Protein AF-A0A1N6ANZ1-F1 (afdb_monomer)

Sequence (105 aa):
MSALEDAERALSEEPVVASKRLSPFDGTSFAIEAARCFLSIGNLTEAHRRLENALTRHSAERVRSGLLAQLMLVTALLGRGLLDEACVVTHQVSERAAGLPQPRS

pLDDT: mean 83.43, std 15.67, range [45.22, 98.38]

Secondary structure (DSSP, 8-state):
--HHHHHHHHHHS----------SS-HHHHHHHHHHHHHHTT-HHHHHHHHHHHHHS--TT-HHHHHHHHHHHHHHHHHTT-HHHHHHHHHHHHHHHHTSPPPP-

Mean predicted aligned error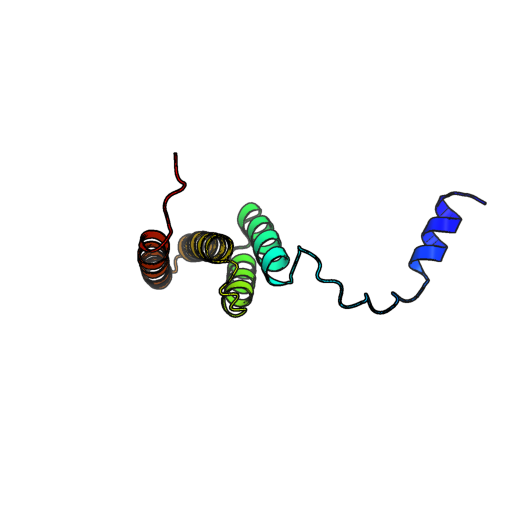: 11.21 Å

Organism: NCBI:txid709881

Nearest PDB structures (foldseek):
  1hz4-assembly1_A  TM=8.442E-01  e=2.023E-01  Escherichia coli
  7x9r-assembly1_A  TM=8.705E-01  e=3.790E-01  Listeria monocytogenes
  7dhg-assembly1_C  TM=9.043E-01  e=6.708E-01  Homo sapiens
  4gpk-assembly1_D  TM=9.085E-01  e=1.985E+00  Bacillus thuringiensis serovar thuringiensis
  6x9o-assembly1_B  TM=8.060E-01  e=1.770E+00  Homo sapiens

Radius of gyration: 18.79 Å; Cα contacts (8 Å, |Δi|>4): 77; chains: 1; bounding box: 33×52×46 Å

Foldseek 3Di:
DDPVVVVVVVVPDDPPPPPPPPDVDDLLNVLQVVLVVCVVVVVLVSSLVSLVVSLVPDDPVPLVSNLSSLVSNLSSCVSVVVVVVSVVSVVVSVVSVVPDDDPDD

Solvent-accessible surface area (backbone atoms only — not comparable to full-atom values): 6103 Å² total; per-residue (Å²): 138,54,78,63,66,54,51,57,52,63,67,70,50,77,78,69,74,73,68,93,65,85,50,95,69,41,74,45,56,49,24,46,54,54,20,51,58,25,50,76,72,64,40,33,68,62,17,35,58,29,30,55,56,27,65,70,58,78,54,89,88,41,57,67,61,50,48,52,39,48,54,52,35,30,53,27,26,50,77,69,69,39,52,70,61,21,52,54,49,49,51,55,45,52,60,55,56,72,70,51,82,74,82,85,128

Structure (mmCIF, N/CA/C/O backbone):
data_AF-A0A1N6ANZ1-F1
#
_entry.id   AF-A0A1N6ANZ1-F1
#
loop_
_atom_site.group_PDB
_atom_site.id
_atom_site.type_symbol
_atom_site.label_atom_id
_atom_site.label_alt_id
_atom_site.label_comp_id
_atom_site.label_asym_id
_atom_site.label_entity_id
_atom_site.label_seq_id
_atom_site.pdbx_PDB_ins_code
_atom_site.Cartn_x
_atom_site.Cartn_y
_atom_site.Cartn_z
_atom_site.occupancy
_atom_site.B_iso_or_equiv
_atom_site.auth_seq_id
_atom_site.auth_comp_id
_atom_site.auth_asym_id
_atom_site.auth_atom_id
_atom_site.pdbx_PDB_model_num
ATOM 1 N N . MET A 1 1 ? 11.922 -34.350 -35.303 1.00 53.66 1 MET A N 1
ATOM 2 C CA . MET A 1 1 ? 12.130 -33.418 -34.184 1.00 53.66 1 MET A CA 1
ATOM 3 C C . MET A 1 1 ? 10.802 -32.775 -33.880 1.00 53.66 1 MET A C 1
ATOM 5 O O . MET A 1 1 ? 10.200 -32.190 -34.774 1.00 53.66 1 MET A O 1
ATOM 9 N N . SER A 1 2 ? 10.297 -33.049 -32.684 1.00 74.75 2 SER A N 1
ATOM 10 C CA . SER A 1 2 ? 9.013 -32.563 -32.181 1.00 74.75 2 SER A CA 1
ATOM 11 C C . SER A 1 2 ? 9.183 -31.166 -31.586 1.00 74.75 2 SER A C 1
ATOM 13 O O . SER A 1 2 ? 10.205 -30.888 -30.967 1.00 74.75 2 SER A O 1
ATOM 15 N N . ALA A 1 3 ? 8.152 -30.323 -31.685 1.00 76.00 3 ALA A N 1
ATOM 16 C CA . ALA A 1 3 ? 8.130 -28.998 -31.057 1.00 76.00 3 ALA A CA 1
ATOM 17 C C . ALA A 1 3 ? 8.429 -29.037 -29.541 1.00 76.00 3 ALA A C 1
ATOM 19 O O . ALA A 1 3 ? 8.888 -28.048 -28.976 1.00 76.00 3 ALA A O 1
ATOM 20 N N . LEU A 1 4 ? 8.202 -30.185 -28.890 1.00 69.94 4 LEU A N 1
ATOM 21 C CA . LEU A 1 4 ? 8.532 -30.407 -27.482 1.00 69.94 4 LEU A CA 1
ATOM 22 C C . LEU A 1 4 ? 10.047 -30.542 -27.240 1.00 69.94 4 LEU A C 1
ATOM 24 O O . LEU A 1 4 ? 10.574 -29.931 -26.317 1.00 69.94 4 LEU A O 1
ATOM 28 N N . GLU A 1 5 ? 10.756 -31.269 -28.105 1.00 83.81 5 GLU A N 1
ATOM 29 C CA . GLU A 1 5 ? 12.214 -31.472 -28.010 1.00 83.81 5 GLU A CA 1
ATOM 30 C C . GLU A 1 5 ? 12.993 -30.180 -28.308 1.00 83.81 5 GLU A C 1
ATOM 32 O O . GLU A 1 5 ? 14.136 -30.001 -27.878 1.00 83.81 5 GLU A O 1
ATOM 37 N N . ASP A 1 6 ? 12.392 -29.271 -29.076 1.00 78.31 6 ASP A N 1
ATOM 38 C CA . ASP A 1 6 ? 12.940 -27.9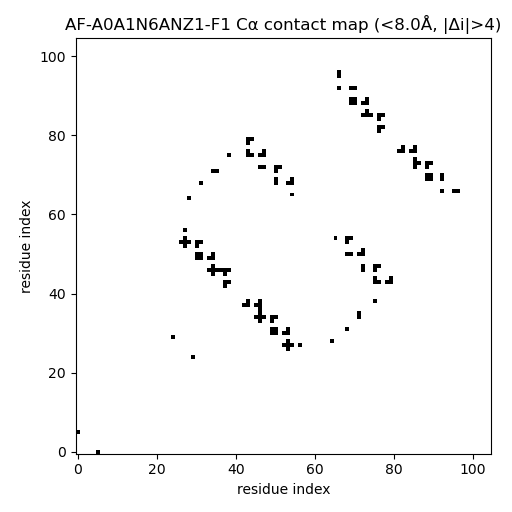39 -29.327 1.00 78.31 6 ASP A CA 1
ATOM 39 C C . ASP A 1 6 ? 12.702 -27.005 -28.126 1.00 78.31 6 ASP A C 1
ATOM 41 O O . ASP A 1 6 ? 13.594 -26.242 -27.751 1.00 78.31 6 ASP A O 1
ATOM 45 N N . ALA A 1 7 ? 11.542 -27.111 -27.466 1.00 73.00 7 ALA A N 1
ATOM 46 C CA . ALA A 1 7 ? 11.213 -26.321 -26.280 1.00 73.00 7 ALA A CA 1
ATOM 47 C C . ALA A 1 7 ? 12.069 -26.694 -25.054 1.00 73.00 7 ALA A C 1
ATOM 49 O O . ALA A 1 7 ? 12.549 -25.806 -24.350 1.00 73.00 7 ALA A O 1
ATOM 50 N N . GLU A 1 8 ? 12.309 -27.985 -24.810 1.00 81.94 8 GLU A N 1
ATOM 51 C CA . GLU A 1 8 ? 13.146 -28.460 -23.692 1.00 81.94 8 GLU A CA 1
ATOM 52 C C . GLU A 1 8 ? 14.615 -28.043 -23.846 1.00 81.94 8 GLU A C 1
ATOM 54 O O . GLU A 1 8 ? 15.290 -27.693 -22.872 1.00 81.94 8 GLU A O 1
ATOM 59 N N . ARG A 1 9 ? 15.099 -28.014 -25.090 1.00 79.50 9 ARG A N 1
ATOM 60 C CA . ARG A 1 9 ? 16.453 -27.564 -25.419 1.00 79.50 9 ARG A CA 1
ATOM 61 C C . ARG A 1 9 ? 16.618 -26.067 -25.197 1.00 79.50 9 ARG A C 1
ATOM 63 O O . ARG A 1 9 ? 17.588 -25.669 -24.565 1.00 79.50 9 ARG A O 1
ATOM 70 N N . ALA A 1 10 ? 15.640 -25.264 -25.618 1.00 76.12 10 ALA A N 1
ATOM 71 C CA . ALA A 1 10 ? 15.636 -23.821 -25.380 1.00 76.12 10 ALA A CA 1
ATOM 72 C C . ALA A 1 10 ? 15.577 -23.460 -23.883 1.00 76.12 10 ALA A C 1
ATOM 74 O O . ALA A 1 10 ? 16.073 -22.411 -23.485 1.00 76.12 10 ALA A O 1
ATOM 75 N N . LEU A 1 11 ? 14.991 -24.323 -23.045 1.00 72.06 11 LEU A N 1
ATOM 76 C CA . LEU A 1 11 ? 14.938 -24.130 -21.591 1.00 72.06 11 LEU A CA 1
ATOM 77 C C . LEU A 1 11 ? 16.249 -24.505 -20.879 1.00 72.06 11 LEU A C 1
ATOM 79 O O . LEU A 1 11 ? 16.505 -24.034 -19.773 1.00 72.06 11 LEU A O 1
ATOM 83 N N . SER A 1 12 ? 17.042 -25.385 -21.495 1.00 75.81 12 SER A N 1
ATOM 84 C CA . SER A 1 12 ? 18.313 -25.887 -20.956 1.00 75.81 12 SER A CA 1
ATOM 85 C C . SER A 1 12 ? 19.492 -24.949 -21.236 1.00 75.81 12 SER A C 1
ATOM 87 O O . SER A 1 12 ? 20.577 -25.141 -20.690 1.00 75.81 12 SER A O 1
ATOM 89 N N . GLU A 1 13 ? 19.295 -23.937 -22.082 1.00 69.94 13 GLU A N 1
ATOM 90 C CA . GLU A 1 13 ? 20.271 -22.878 -22.314 1.00 69.94 13 GLU A CA 1
ATOM 91 C C . GLU A 1 13 ? 20.257 -21.897 -21.130 1.00 69.94 13 GLU A C 1
ATOM 93 O O . GLU A 1 13 ? 19.211 -21.367 -20.749 1.00 69.94 13 GLU A O 1
ATOM 98 N N . GLU A 1 14 ? 21.427 -21.660 -20.521 1.00 56.25 14 GLU A N 1
ATOM 99 C CA . GLU A 1 14 ? 21.587 -20.637 -19.483 1.00 56.25 14 GLU A CA 1
ATOM 100 C C . GLU A 1 14 ? 21.057 -19.298 -20.011 1.00 56.25 14 GLU A C 1
ATOM 102 O O . GLU A 1 14 ? 21.421 -18.898 -21.123 1.00 56.25 14 GLU A O 1
ATOM 107 N N . PRO A 1 15 ? 20.209 -18.582 -19.247 1.00 57.84 15 PRO A N 1
ATOM 108 C CA . PRO A 1 15 ? 19.645 -17.338 -19.723 1.00 57.84 15 PRO A CA 1
ATOM 109 C C . PRO A 1 15 ? 20.799 -16.376 -19.980 1.00 57.84 15 PRO A C 1
ATOM 111 O O . PRO A 1 15 ? 21.445 -15.899 -19.044 1.00 57.84 15 PRO A O 1
ATOM 114 N N . VAL A 1 16 ? 21.046 -16.089 -21.262 1.00 58.22 16 VAL A N 1
ATOM 115 C CA . VAL A 1 16 ? 21.904 -14.990 -21.700 1.00 58.22 16 VAL A CA 1
ATOM 116 C C . VAL A 1 16 ? 21.475 -13.796 -20.873 1.00 58.22 16 VAL A C 1
ATOM 118 O O . VAL A 1 16 ? 20.320 -13.382 -20.993 1.00 58.22 16 VAL A O 1
ATOM 121 N N . VAL A 1 17 ? 22.373 -13.321 -19.996 1.00 55.91 17 VAL A N 1
ATOM 122 C CA . VAL A 1 17 ? 22.146 -12.192 -19.087 1.00 55.91 17 VAL A CA 1
ATOM 123 C C . VAL A 1 17 ? 21.350 -11.171 -19.862 1.00 55.91 17 VAL A C 1
ATOM 125 O O . VAL A 1 17 ? 21.874 -10.585 -20.816 1.00 55.91 17 VAL A O 1
ATOM 128 N N . ALA A 1 18 ? 20.060 -11.070 -19.517 1.00 54.34 18 ALA A N 1
ATOM 129 C CA . ALA A 1 18 ? 19.119 -10.284 -20.279 1.00 54.34 18 ALA A CA 1
ATOM 130 C C . ALA A 1 18 ? 19.760 -8.915 -20.398 1.00 54.34 18 ALA A C 1
ATOM 132 O O . ALA A 1 18 ? 20.035 -8.255 -19.389 1.00 54.34 18 ALA A O 1
ATOM 133 N N . SER A 1 19 ? 20.109 -8.551 -21.63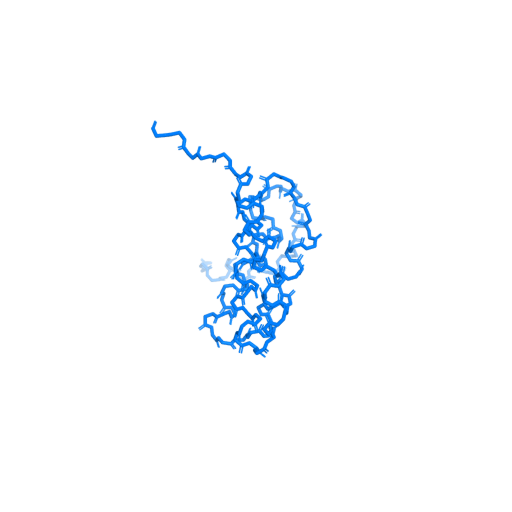4 1.00 50.44 19 SER A N 1
ATOM 134 C CA . SER A 1 19 ? 20.684 -7.253 -21.928 1.00 50.44 19 SER A CA 1
ATOM 135 C C . SER A 1 19 ? 19.823 -6.245 -21.185 1.00 50.44 19 SER A C 1
ATOM 137 O O . SER A 1 19 ? 18.605 -6.431 -21.154 1.00 50.44 19 SER A O 1
ATOM 139 N N . LYS A 1 20 ? 20.444 -5.233 -20.569 1.00 46.53 20 LYS A N 1
ATOM 140 C CA . LYS A 1 20 ? 19.834 -4.087 -19.871 1.00 46.53 20 LYS A CA 1
ATOM 141 C C . LYS A 1 20 ? 18.924 -3.287 -20.823 1.00 46.53 20 LYS A C 1
ATOM 143 O O . LYS A 1 20 ? 19.088 -2.093 -21.036 1.00 46.53 20 LYS A O 1
ATOM 148 N N . ARG A 1 21 ? 17.992 -3.967 -21.478 1.00 45.22 21 ARG A N 1
ATOM 149 C CA . ARG A 1 21 ? 16.878 -3.429 -22.208 1.00 45.22 21 ARG A CA 1
ATOM 150 C C . ARG A 1 21 ? 15.971 -2.933 -21.113 1.00 45.22 21 ARG A C 1
ATOM 152 O O . ARG A 1 21 ? 15.462 -3.700 -20.302 1.00 45.22 21 ARG A O 1
ATOM 159 N N . LEU A 1 22 ? 15.870 -1.618 -21.091 1.00 49.66 22 LEU A N 1
ATOM 160 C CA . LEU A 1 22 ? 14.682 -0.850 -20.776 1.00 49.66 22 LEU A CA 1
ATOM 161 C C . LEU A 1 22 ? 13.418 -1.622 -21.197 1.00 49.66 22 LEU A C 1
ATOM 163 O O . LEU A 1 22 ? 12.834 -1.372 -22.246 1.00 49.66 22 LEU A O 1
ATOM 167 N N . SER A 1 23 ? 13.022 -2.617 -20.412 1.00 51.69 23 SER A N 1
ATOM 168 C CA . SER A 1 23 ? 11.677 -3.150 -20.475 1.00 51.69 23 SER A CA 1
ATOM 169 C C . SER A 1 23 ? 10.771 -2.025 -19.975 1.00 51.69 23 SER A C 1
ATOM 171 O O . SER A 1 23 ? 11.081 -1.432 -18.936 1.00 51.69 23 SER A O 1
ATOM 173 N N . PRO A 1 24 ? 9.658 -1.701 -20.657 1.00 55.28 24 PRO A N 1
ATOM 174 C CA . PRO A 1 24 ? 8.671 -0.779 -20.095 1.00 55.28 24 PRO A CA 1
ATOM 175 C C . PRO A 1 24 ? 8.134 -1.296 -18.746 1.00 55.28 24 PRO A C 1
ATOM 177 O O . PRO A 1 24 ? 7.673 -0.500 -17.926 1.00 55.28 24 PRO A O 1
ATOM 180 N N . PHE A 1 25 ? 8.261 -2.611 -18.517 1.00 58.75 25 PHE A N 1
ATOM 181 C CA . PHE A 1 25 ? 8.135 -3.297 -17.238 1.00 58.75 25 PHE A CA 1
ATOM 182 C C . PHE A 1 25 ? 9.436 -3.178 -16.435 1.00 58.75 25 PHE A C 1
ATOM 184 O O . PHE A 1 25 ? 10.316 -4.039 -16.492 1.00 58.75 25 PHE A O 1
ATOM 191 N N . ASP A 1 26 ? 9.557 -2.098 -15.671 1.00 72.56 26 ASP A N 1
ATOM 192 C CA . ASP A 1 26 ? 10.553 -2.027 -14.607 1.00 72.56 26 ASP A CA 1
ATOM 193 C C . ASP A 1 26 ? 10.114 -2.854 -13.383 1.00 72.56 26 ASP A C 1
ATOM 195 O O . ASP A 1 26 ? 8.963 -3.285 -13.252 1.00 72.56 26 ASP A O 1
ATOM 199 N N . GLY A 1 27 ? 11.051 -3.086 -12.459 1.00 75.75 27 GLY A N 1
ATOM 200 C CA . GLY A 1 27 ? 10.779 -3.836 -11.230 1.00 75.75 27 GLY A CA 1
ATOM 201 C C . GLY A 1 27 ? 9.665 -3.224 -10.368 1.00 75.75 27 GLY A C 1
ATOM 202 O O . GLY A 1 27 ? 9.011 -3.951 -9.625 1.00 75.75 27 GLY A O 1
ATOM 203 N N . THR A 1 28 ? 9.409 -1.918 -10.497 1.00 82.19 28 THR A N 1
ATOM 204 C CA . THR A 1 28 ? 8.302 -1.226 -9.822 1.00 82.19 28 THR A CA 1
ATOM 205 C C . THR A 1 28 ? 6.957 -1.645 -10.412 1.00 82.19 28 THR A C 1
ATOM 207 O O . THR A 1 28 ? 6.056 -2.023 -9.668 1.00 82.19 28 THR A O 1
ATOM 210 N N . SER A 1 29 ? 6.835 -1.657 -11.739 1.00 83.12 29 SER A N 1
ATOM 211 C CA . SER A 1 29 ? 5.623 -2.095 -12.443 1.00 83.12 29 SER A CA 1
ATOM 212 C C . SER A 1 29 ? 5.290 -3.555 -12.125 1.00 83.12 29 SER A C 1
ATOM 214 O O . SER A 1 29 ? 4.142 -3.882 -11.827 1.00 83.12 29 SER A O 1
ATOM 216 N N . PHE A 1 30 ? 6.309 -4.421 -12.085 1.00 86.88 30 PHE A N 1
ATOM 217 C CA . PHE A 1 30 ? 6.146 -5.809 -11.652 1.00 86.88 30 PHE A CA 1
ATOM 218 C C . PHE A 1 30 ? 5.691 -5.924 -10.189 1.00 86.88 30 PHE A C 1
ATOM 220 O O . PHE A 1 30 ? 4.790 -6.701 -9.883 1.00 86.88 30 PHE A O 1
ATOM 227 N N . ALA A 1 31 ? 6.286 -5.151 -9.275 1.00 89.25 31 ALA A N 1
ATOM 228 C CA . ALA A 1 31 ? 5.920 -5.189 -7.861 1.00 89.25 31 ALA A CA 1
ATOM 229 C C . ALA A 1 31 ? 4.469 -4.744 -7.616 1.00 89.25 31 ALA A C 1
ATOM 231 O O . ALA A 1 31 ? 3.781 -5.358 -6.801 1.00 89.25 31 ALA A O 1
ATOM 232 N N . ILE A 1 32 ? 3.994 -3.729 -8.345 1.00 91.44 32 ILE A N 1
ATOM 233 C CA . ILE A 1 32 ? 2.601 -3.262 -8.286 1.00 91.44 32 ILE A CA 1
ATOM 234 C C . ILE A 1 32 ? 1.648 -4.350 -8.791 1.00 91.44 32 ILE A C 1
ATOM 236 O O . ILE A 1 32 ? 0.663 -4.658 -8.125 1.00 91.44 32 ILE A O 1
ATOM 240 N N . GLU A 1 33 ? 1.950 -4.976 -9.929 1.00 93.81 33 GLU A N 1
ATOM 241 C CA . GLU A 1 33 ? 1.113 -6.050 -10.474 1.00 93.81 33 GLU A CA 1
ATOM 242 C C . GLU A 1 33 ? 1.054 -7.259 -9.528 1.00 93.81 33 GLU A C 1
ATOM 244 O O . GLU A 1 33 ? -0.027 -7.742 -9.194 1.00 93.81 33 GLU A O 1
ATOM 249 N N . ALA A 1 34 ? 2.205 -7.690 -9.007 1.00 94.69 34 ALA A N 1
ATOM 250 C CA . ALA A 1 34 ? 2.272 -8.765 -8.023 1.00 94.69 34 ALA A CA 1
ATOM 251 C C . ALA A 1 34 ? 1.450 -8.435 -6.766 1.00 94.69 34 ALA A C 1
ATOM 253 O O . ALA A 1 34 ? 0.699 -9.280 -6.279 1.00 94.69 34 ALA A O 1
ATOM 254 N N . ALA A 1 35 ? 1.542 -7.201 -6.259 1.00 96.56 35 ALA A N 1
ATOM 255 C CA . ALA A 1 35 ? 0.739 -6.761 -5.124 1.00 96.56 35 ALA A CA 1
ATOM 256 C C . ALA A 1 35 ? -0.766 -6.823 -5.412 1.00 96.56 35 ALA A C 1
ATOM 258 O O . ALA A 1 35 ? -1.531 -7.203 -4.528 1.00 96.56 35 ALA A O 1
ATOM 259 N N . ARG A 1 36 ? -1.199 -6.509 -6.641 1.00 95.94 36 ARG A N 1
ATOM 260 C CA . ARG A 1 36 ? -2.609 -6.614 -7.042 1.00 95.94 36 ARG A CA 1
ATOM 261 C C . ARG A 1 36 ? -3.107 -8.053 -6.959 1.00 95.94 36 ARG A C 1
ATOM 263 O O . ARG A 1 36 ? -4.184 -8.283 -6.415 1.00 95.94 36 ARG A O 1
ATOM 270 N N . CYS A 1 37 ? -2.310 -9.008 -7.435 1.00 97.62 37 CYS A N 1
ATOM 271 C CA . CYS A 1 37 ? -2.619 -10.432 -7.310 1.00 97.62 37 CYS A CA 1
ATOM 272 C C . CYS A 1 37 ? -2.692 -10.877 -5.843 1.00 97.62 37 CYS A C 1
ATOM 274 O O . CYS A 1 37 ? -3.571 -11.647 -5.476 1.00 97.62 37 CYS A O 1
ATOM 276 N N . PHE A 1 38 ? -1.806 -10.380 -4.976 1.00 98.19 38 PHE A N 1
ATOM 277 C CA . PHE A 1 38 ? -1.865 -10.721 -3.553 1.00 98.19 38 PHE A CA 1
ATOM 278 C C . PHE A 1 38 ? -3.071 -10.106 -2.838 1.00 98.19 38 PHE A C 1
ATOM 280 O O . PHE A 1 38 ? -3.673 -10.773 -1.999 1.00 98.19 38 PHE A O 1
ATOM 287 N N . LEU A 1 39 ? -3.471 -8.883 -3.201 1.00 97.81 39 LEU A N 1
ATOM 288 C CA . LEU A 1 39 ? -4.713 -8.280 -2.715 1.00 97.81 39 LEU A CA 1
ATOM 289 C C 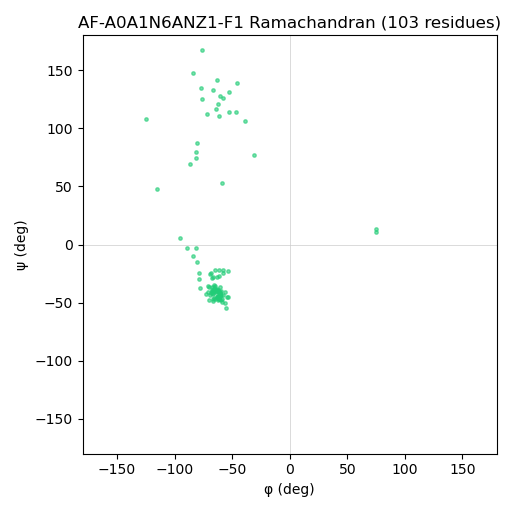. LEU A 1 39 ? -5.936 -9.107 -3.122 1.00 97.81 39 LEU A C 1
ATOM 291 O O . LEU A 1 39 ? -6.798 -9.350 -2.281 1.00 97.81 39 LEU A O 1
ATOM 295 N N . SER A 1 40 ? -6.008 -9.573 -4.375 1.00 97.06 40 SER A N 1
ATOM 296 C CA . SER A 1 40 ? -7.179 -10.314 -4.864 1.00 97.06 40 SER A CA 1
ATOM 297 C C . SER A 1 40 ? -7.370 -11.671 -4.186 1.00 97.06 40 SER A C 1
ATOM 299 O O . SER A 1 40 ? -8.505 -12.120 -4.048 1.00 97.06 40 SER A O 1
ATOM 301 N N . ILE A 1 41 ? -6.288 -12.302 -3.719 1.00 97.81 41 ILE A N 1
ATOM 302 C CA . ILE A 1 41 ? -6.343 -13.560 -2.955 1.00 97.81 41 ILE A CA 1
ATOM 303 C C . ILE A 1 41 ? -6.327 -13.348 -1.432 1.00 97.81 41 ILE A C 1
ATOM 305 O O . ILE A 1 41 ? -6.220 -14.314 -0.680 1.00 97.81 41 ILE A O 1
ATOM 309 N N . GLY A 1 42 ? -6.391 -12.099 -0.960 1.00 97.31 42 GLY A N 1
ATOM 310 C CA . GLY A 1 42 ? -6.423 -11.769 0.468 1.00 97.31 42 GLY A CA 1
ATOM 311 C C . GLY A 1 42 ? -5.086 -11.918 1.207 1.00 97.31 42 GLY A C 1
ATOM 312 O O . GLY A 1 42 ? -5.054 -11.823 2.433 1.00 97.31 42 GLY A O 1
ATOM 313 N N . ASN A 1 43 ? -3.963 -12.107 0.508 1.00 98.12 43 ASN A N 1
ATOM 314 C CA . ASN A 1 43 ? -2.638 -12.120 1.133 1.00 98.12 43 ASN A CA 1
ATOM 315 C C . ASN A 1 43 ? -2.126 -10.686 1.347 1.00 98.12 43 ASN A C 1
ATOM 317 O O . ASN A 1 43 ? -1.246 -10.180 0.646 1.00 98.12 43 ASN A O 1
ATOM 321 N N . LEU A 1 44 ? -2.702 -10.018 2.344 1.00 97.94 44 LEU A N 1
ATOM 322 C CA . LEU A 1 44 ? -2.462 -8.600 2.607 1.00 97.94 44 LEU A CA 1
ATOM 323 C C . LEU A 1 44 ? -1.035 -8.301 3.084 1.00 97.94 44 LEU A C 1
ATOM 325 O O . LEU A 1 44 ? -0.513 -7.214 2.838 1.00 97.94 44 LEU A O 1
ATOM 329 N N . THR A 1 45 ? -0.384 -9.253 3.753 1.00 97.38 45 THR A N 1
ATOM 330 C CA . THR A 1 45 ? 0.998 -9.095 4.230 1.00 97.38 45 THR A CA 1
ATOM 331 C C . THR A 1 45 ? 1.976 -9.005 3.065 1.00 97.38 45 THR A C 1
ATOM 333 O O . THR A 1 45 ? 2.794 -8.086 3.020 1.00 97.38 45 THR A O 1
ATOM 336 N N . GLU A 1 46 ? 1.873 -9.917 2.096 1.00 97.25 46 GLU A N 1
ATOM 337 C CA . GLU A 1 46 ? 2.752 -9.898 0.927 1.00 97.25 46 GLU A CA 1
ATOM 338 C C . GLU A 1 46 ? 2.416 -8.728 -0.008 1.00 97.25 46 GLU A C 1
ATOM 340 O O . GLU A 1 46 ? 3.330 -8.092 -0.536 1.00 97.25 46 GLU A O 1
ATOM 345 N N . ALA A 1 47 ? 1.130 -8.377 -0.148 1.00 97.75 47 ALA A N 1
ATOM 346 C 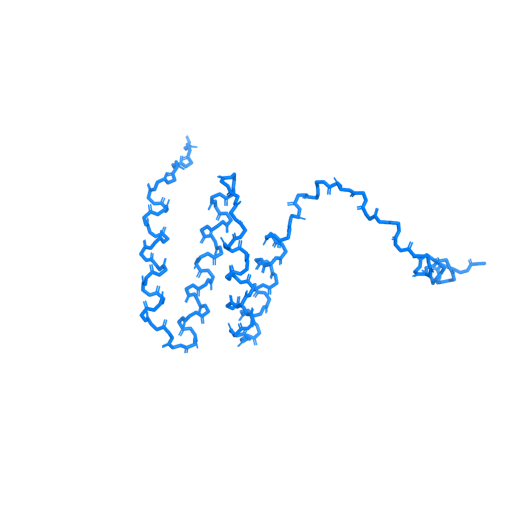CA . ALA A 1 47 ? 0.720 -7.168 -0.859 1.00 97.75 47 ALA A CA 1
ATOM 347 C C . ALA A 1 47 ? 1.378 -5.911 -0.266 1.00 97.75 47 ALA A C 1
ATOM 349 O O . ALA A 1 47 ? 2.012 -5.153 -1.001 1.00 97.75 47 ALA A O 1
ATOM 350 N N . HIS A 1 48 ? 1.302 -5.728 1.059 1.00 97.56 48 HIS A N 1
ATOM 351 C CA . HIS A 1 48 ? 1.950 -4.617 1.760 1.00 97.56 48 HIS A CA 1
ATOM 352 C C . HIS A 1 48 ? 3.460 -4.591 1.460 1.00 97.56 48 HIS A C 1
ATOM 354 O O . HIS A 1 48 ? 3.966 -3.606 0.919 1.00 97.56 48 HIS A O 1
ATOM 360 N N . ARG A 1 49 ? 4.174 -5.698 1.700 1.00 96.12 49 ARG A N 1
ATOM 361 C CA . ARG A 1 49 ? 5.632 -5.780 1.498 1.00 96.12 49 ARG A CA 1
ATOM 362 C C . ARG A 1 49 ? 6.060 -5.413 0.071 1.00 96.12 49 ARG A C 1
ATOM 364 O O . ARG A 1 49 ? 7.082 -4.755 -0.138 1.00 96.12 49 ARG A O 1
ATOM 371 N N . ARG A 1 50 ? 5.300 -5.856 -0.936 1.00 94.50 50 ARG A N 1
ATOM 372 C CA . ARG A 1 50 ? 5.567 -5.555 -2.353 1.00 94.50 50 ARG A CA 1
ATOM 373 C C . ARG A 1 50 ? 5.367 -4.073 -2.663 1.00 94.50 50 ARG A C 1
ATOM 375 O O . ARG A 1 50 ? 6.179 -3.505 -3.391 1.00 94.50 50 ARG A O 1
ATOM 382 N N . LEU A 1 51 ? 4.330 -3.457 -2.099 1.00 95.38 51 LEU A N 1
ATOM 383 C CA . LEU A 1 51 ? 4.001 -2.048 -2.319 1.00 95.38 51 LEU A CA 1
ATOM 384 C C . LEU A 1 51 ? 5.008 -1.109 -1.653 1.00 95.38 51 LEU A C 1
ATOM 386 O O . LEU A 1 51 ? 5.444 -0.158 -2.295 1.00 95.38 51 LEU A O 1
ATOM 390 N N . GLU A 1 52 ? 5.473 -1.403 -0.438 1.00 93.88 52 GLU A N 1
ATOM 391 C CA . GLU A 1 52 ? 6.575 -0.645 0.179 1.00 93.88 52 GLU A CA 1
ATOM 392 C C . GLU A 1 52 ? 7.854 -0.708 -0.672 1.00 93.88 52 GLU A C 1
ATOM 394 O O . GLU A 1 52 ? 8.493 0.313 -0.941 1.00 93.88 52 GLU A O 1
ATOM 399 N N . ASN A 1 53 ? 8.207 -1.891 -1.187 1.00 90.38 53 ASN A N 1
ATOM 400 C CA . ASN A 1 53 ? 9.364 -2.034 -2.076 1.00 90.38 53 ASN A CA 1
ATOM 401 C C . ASN A 1 53 ? 9.179 -1.253 -3.390 1.00 90.38 53 ASN A C 1
ATOM 403 O O . ASN A 1 53 ? 10.113 -0.628 -3.886 1.00 90.38 53 ASN A O 1
ATOM 407 N N . ALA A 1 54 ? 7.967 -1.246 -3.948 1.00 89.62 54 ALA A N 1
ATOM 408 C CA . ALA A 1 54 ? 7.656 -0.464 -5.140 1.00 89.62 54 ALA A CA 1
ATOM 409 C C . ALA A 1 54 ? 7.793 1.049 -4.887 1.00 89.62 54 ALA A C 1
ATOM 411 O O . ALA A 1 54 ? 8.319 1.766 -5.735 1.00 89.62 54 ALA A O 1
ATOM 412 N N . LEU A 1 55 ? 7.358 1.529 -3.718 1.00 89.62 55 LEU A N 1
ATOM 413 C CA . LEU A 1 55 ? 7.341 2.953 -3.365 1.00 89.62 55 LEU A CA 1
ATOM 414 C C . LEU A 1 55 ? 8.711 3.503 -2.945 1.00 89.62 55 LEU A C 1
ATOM 416 O O . LEU A 1 55 ? 8.997 4.677 -3.189 1.00 89.62 55 LEU A O 1
ATOM 420 N N . THR A 1 56 ? 9.576 2.663 -2.372 1.00 87.31 56 THR A N 1
ATOM 421 C CA . THR A 1 56 ? 10.978 3.018 -2.069 1.00 87.31 56 THR A CA 1
ATOM 422 C C . THR A 1 56 ? 11.821 3.207 -3.334 1.00 87.31 56 THR A C 1
ATOM 424 O O . THR A 1 56 ? 12.792 3.963 -3.330 1.00 87.31 56 THR A O 1
ATOM 427 N N . ARG A 1 57 ? 11.429 2.590 -4.454 1.00 75.75 57 ARG A N 1
ATOM 428 C CA . ARG A 1 57 ? 12.036 2.800 -5.776 1.00 75.75 57 ARG A CA 1
ATOM 429 C C . ARG A 1 57 ? 11.463 4.069 -6.411 1.00 75.75 57 ARG A C 1
ATOM 431 O O . ARG A 1 57 ? 10.553 4.017 -7.235 1.00 75.75 57 ARG A O 1
ATOM 438 N N . HIS A 1 58 ? 11.969 5.228 -6.002 1.00 60.00 58 HIS A N 1
ATOM 439 C CA . HIS A 1 58 ? 11.520 6.514 -6.532 1.00 60.00 58 HIS A CA 1
ATOM 440 C C . HIS A 1 58 ? 11.789 6.656 -8.040 1.00 60.00 58 HIS A C 1
ATOM 442 O O . HIS A 1 58 ? 12.931 6.635 -8.490 1.00 60.00 58 HIS A O 1
ATOM 448 N N . SER A 1 59 ? 10.720 6.866 -8.810 1.00 63.03 59 SER A N 1
ATOM 449 C CA . SER A 1 59 ? 10.760 7.332 -10.198 1.00 63.03 59 SER A CA 1
ATOM 450 C C . SER A 1 59 ? 9.888 8.583 -10.299 1.00 63.03 59 SER A C 1
ATOM 452 O O . SE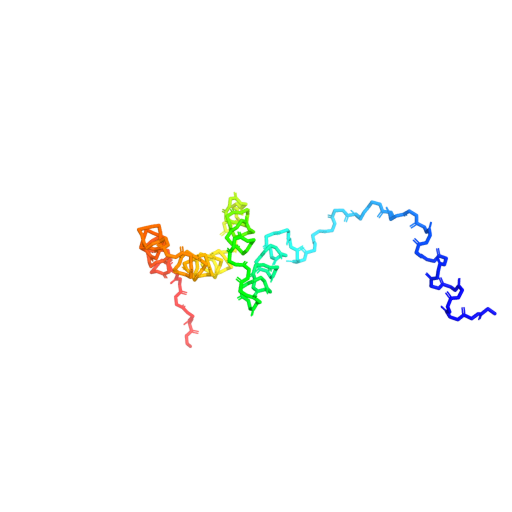R A 1 59 ? 8.661 8.500 -10.229 1.00 63.03 59 SER A O 1
ATOM 454 N N . ALA A 1 60 ? 10.524 9.749 -10.450 1.00 65.50 60 ALA A N 1
ATOM 455 C CA . ALA A 1 60 ? 9.827 11.026 -10.638 1.00 65.50 60 ALA A CA 1
ATOM 456 C C . ALA A 1 60 ? 8.964 11.042 -11.917 1.00 65.50 60 ALA A C 1
ATOM 458 O O . ALA A 1 60 ? 7.999 11.793 -12.013 1.00 65.50 60 ALA A O 1
ATOM 459 N N . GLU A 1 61 ? 9.269 10.169 -12.879 1.00 66.25 61 GLU A N 1
ATOM 460 C CA . GLU A 1 61 ? 8.573 10.063 -14.164 1.00 66.25 61 GLU A CA 1
ATOM 461 C C . GLU A 1 61 ? 7.256 9.271 -14.079 1.00 66.25 61 GLU A C 1
ATOM 463 O O . GLU A 1 61 ? 6.417 9.366 -14.975 1.00 66.25 61 GLU A O 1
ATOM 468 N N . ARG A 1 62 ? 7.020 8.512 -12.997 1.00 76.56 62 ARG A N 1
ATOM 469 C CA . ARG A 1 62 ? 5.847 7.627 -12.855 1.00 76.56 62 ARG A CA 1
ATOM 470 C C . ARG A 1 62 ? 4.899 8.033 -11.725 1.00 76.56 62 ARG A C 1
ATOM 472 O O . ARG A 1 62 ? 4.429 7.189 -10.962 1.00 76.56 62 ARG A O 1
ATOM 479 N N . VAL A 1 63 ? 4.549 9.319 -11.654 1.00 82.12 63 VAL A N 1
ATOM 480 C CA . VAL A 1 63 ? 3.664 9.873 -10.606 1.00 82.12 63 VAL A CA 1
ATOM 481 C C . VAL A 1 63 ? 2.333 9.113 -10.493 1.00 82.12 63 VAL A C 1
ATOM 483 O O . VAL A 1 63 ? 1.921 8.752 -9.393 1.00 82.12 63 VAL A O 1
ATOM 486 N N . ARG A 1 64 ? 1.677 8.795 -11.621 1.00 84.50 64 ARG A N 1
ATOM 487 C CA . ARG A 1 64 ? 0.395 8.059 -11.612 1.00 84.50 64 ARG A CA 1
ATOM 488 C C . ARG A 1 64 ? 0.531 6.622 -11.101 1.00 84.50 64 ARG A C 1
ATOM 490 O O . ARG A 1 64 ? -0.305 6.183 -10.319 1.00 84.50 64 ARG A O 1
ATOM 497 N N . SER A 1 65 ? 1.580 5.900 -11.502 1.00 85.62 65 SER A N 1
ATOM 498 C CA . SER A 1 65 ? 1.837 4.540 -11.002 1.00 85.62 65 SER A CA 1
ATOM 499 C C . SER A 1 65 ? 2.169 4.546 -9.509 1.00 85.62 65 SER A C 1
ATOM 501 O O . SER A 1 65 ? 1.726 3.660 -8.785 1.00 85.62 65 SER A O 1
ATOM 503 N N . GLY A 1 66 ? 2.895 5.566 -9.039 1.00 89.19 66 GLY A N 1
ATOM 504 C CA . GLY A 1 66 ? 3.155 5.778 -7.616 1.00 89.19 66 GLY A CA 1
ATOM 505 C C . GLY A 1 66 ? 1.868 6.001 -6.819 1.00 89.19 66 GLY A C 1
ATOM 506 O O . GLY A 1 66 ? 1.657 5.333 -5.813 1.00 89.19 66 GLY A O 1
ATOM 507 N N . LEU A 1 67 ? 0.970 6.865 -7.302 1.00 91.75 67 LEU A N 1
ATOM 508 C CA . LEU A 1 67 ? -0.337 7.092 -6.672 1.00 91.75 67 LEU A CA 1
ATOM 509 C C . LEU A 1 67 ? -1.192 5.820 -6.625 1.00 91.75 67 LEU A C 1
ATOM 511 O O . LEU A 1 67 ? -1.774 5.517 -5.586 1.00 91.75 67 LEU A O 1
ATOM 515 N N . LEU A 1 68 ? -1.220 5.042 -7.712 1.00 92.06 68 LEU A N 1
ATOM 516 C CA . LEU A 1 68 ? -1.900 3.745 -7.734 1.00 92.06 68 LEU A CA 1
ATOM 517 C C . LEU A 1 68 ? -1.331 2.796 -6.668 1.00 92.06 68 LEU A C 1
ATOM 519 O O . LEU A 1 68 ? -2.091 2.196 -5.911 1.00 92.06 68 LEU A O 1
ATOM 523 N N . ALA A 1 69 ? -0.003 2.691 -6.572 1.00 94.19 69 ALA A N 1
ATOM 524 C CA . ALA A 1 69 ? 0.652 1.857 -5.568 1.00 94.19 69 ALA A CA 1
ATOM 525 C C . ALA A 1 69 ? 0.328 2.310 -4.133 1.00 94.19 69 ALA A C 1
ATOM 527 O O . ALA A 1 69 ? 0.068 1.475 -3.270 1.00 94.19 69 ALA A O 1
ATOM 528 N N . GLN A 1 70 ? 0.281 3.619 -3.871 1.00 95.38 70 GLN A N 1
ATOM 529 C CA . GLN A 1 70 ? -0.103 4.140 -2.557 1.00 95.38 70 GLN A CA 1
ATOM 530 C C . GLN A 1 70 ? -1.577 3.842 -2.219 1.00 95.38 70 GLN A C 1
ATOM 532 O O . GLN A 1 70 ? -1.868 3.445 -1.096 1.00 95.38 70 GLN A O 1
ATOM 537 N N . LEU A 1 71 ? -2.507 3.944 -3.176 1.00 96.88 71 LEU A N 1
ATOM 538 C CA . LEU A 1 71 ? -3.915 3.561 -2.967 1.00 96.88 71 LEU A CA 1
ATOM 539 C C . LEU A 1 71 ? -4.078 2.060 -2.679 1.00 96.88 71 LEU A C 1
ATOM 541 O O . LEU A 1 71 ? -4.858 1.651 -1.815 1.00 96.88 71 LEU A O 1
ATOM 545 N N . MET A 1 72 ? -3.310 1.221 -3.372 1.00 97.75 72 MET A N 1
ATOM 546 C CA . MET A 1 72 ? -3.261 -0.211 -3.076 1.00 97.75 72 MET A CA 1
ATOM 547 C C . MET A 1 72 ? -2.676 -0.477 -1.683 1.00 97.75 72 MET A C 1
ATOM 549 O O . MET A 1 72 ? -3.141 -1.383 -0.992 1.00 97.75 72 MET A O 1
ATOM 553 N N . LEU A 1 73 ? -1.698 0.324 -1.244 1.00 97.94 73 LEU A N 1
ATOM 554 C CA . LEU A 1 73 ? -1.109 0.203 0.089 1.00 97.94 73 LEU A CA 1
ATOM 555 C C . LEU A 1 73 ? -2.136 0.552 1.167 1.00 97.94 73 LEU A C 1
ATOM 557 O O . LEU A 1 73 ? -2.269 -0.202 2.125 1.00 97.94 73 LEU A O 1
ATOM 561 N N . VAL A 1 74 ? -2.931 1.609 0.969 1.00 98.25 74 VAL A N 1
ATOM 562 C CA . VAL A 1 74 ? -4.074 1.929 1.843 1.00 98.25 74 VAL A CA 1
ATOM 563 C C . VAL A 1 74 ? -5.015 0.729 1.956 1.00 98.25 74 VAL A C 1
ATOM 565 O O . VAL A 1 74 ? -5.383 0.342 3.061 1.00 98.25 74 VAL A O 1
ATOM 568 N N . THR A 1 75 ? -5.342 0.078 0.837 1.00 98.00 75 THR A N 1
ATOM 569 C CA . THR A 1 75 ? -6.206 -1.117 0.839 1.00 98.00 75 THR A CA 1
ATOM 570 C C . THR A 1 75 ? -5.602 -2.257 1.670 1.00 98.00 75 THR A C 1
ATOM 572 O O . THR A 1 75 ? -6.299 -2.870 2.480 1.00 98.00 75 THR A O 1
ATOM 575 N N . ALA A 1 76 ? -4.300 -2.522 1.516 1.00 98.12 76 ALA A N 1
ATOM 576 C CA . ALA A 1 76 ? -3.594 -3.543 2.291 1.00 98.12 76 ALA A CA 1
ATOM 577 C C . ALA A 1 76 ? -3.555 -3.216 3.795 1.00 98.12 76 ALA A C 1
ATOM 579 O O . ALA A 1 76 ? -3.736 -4.112 4.618 1.00 98.12 76 ALA A O 1
ATOM 580 N N . LEU A 1 77 ? -3.332 -1.949 4.158 1.00 98.38 77 LEU A N 1
ATOM 581 C CA . LEU A 1 77 ? -3.292 -1.481 5.547 1.00 98.38 77 LEU A CA 1
ATOM 582 C C . LEU A 1 77 ? 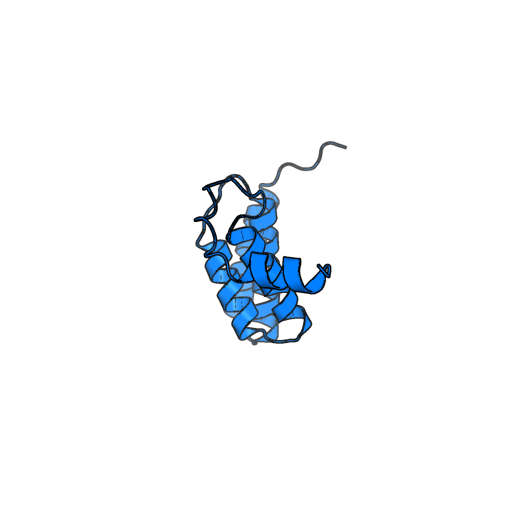-4.668 -1.584 6.216 1.00 98.38 77 LEU A C 1
ATOM 584 O O . LEU A 1 77 ? -4.776 -2.165 7.296 1.00 98.38 77 LEU A O 1
ATOM 588 N N . LEU A 1 78 ? -5.726 -1.124 5.540 1.00 98.00 78 LEU A N 1
ATOM 589 C CA . LEU A 1 78 ? -7.104 -1.223 6.030 1.00 98.00 78 LEU A CA 1
ATOM 590 C C . LEU A 1 78 ? -7.518 -2.677 6.264 1.00 98.00 78 LEU A C 1
ATOM 592 O O . LEU A 1 78 ? -8.015 -3.008 7.338 1.00 98.00 78 LEU A O 1
ATOM 596 N N . GLY A 1 79 ? -7.256 -3.567 5.302 1.00 97.00 79 GLY A N 1
ATOM 597 C CA . GLY A 1 79 ? -7.576 -4.986 5.464 1.00 97.00 79 GLY A CA 1
ATOM 598 C C . GLY A 1 79 ? -6.777 -5.671 6.584 1.00 97.00 79 GLY A C 1
ATOM 599 O O . GLY A 1 79 ? -7.209 -6.694 7.107 1.00 97.00 79 GLY A O 1
ATOM 600 N N . ARG A 1 80 ? -5.627 -5.109 6.978 1.00 97.12 80 ARG A N 1
ATOM 601 C CA . ARG A 1 80 ? -4.817 -5.571 8.118 1.00 97.12 80 ARG A CA 1
ATOM 602 C C . ARG A 1 80 ? -5.195 -4.919 9.452 1.00 97.12 80 ARG A C 1
ATOM 604 O O . ARG A 1 80 ? -4.592 -5.268 10.462 1.00 97.12 80 ARG A O 1
ATOM 611 N N . GLY A 1 81 ? -6.148 -3.985 9.467 1.00 97.75 81 GLY A N 1
ATOM 612 C CA . GLY A 1 81 ? -6.536 -3.235 10.666 1.00 97.75 81 GLY A CA 1
ATOM 613 C C . GLY A 1 81 ? -5.539 -2.148 11.089 1.00 97.75 81 GLY A C 1
ATOM 614 O O . GLY A 1 81 ? -5.642 -1.633 12.197 1.00 97.75 81 GLY A O 1
ATOM 615 N N . LEU A 1 82 ? -4.590 -1.786 10.222 1.00 97.94 82 LEU A N 1
ATOM 616 C CA . LEU A 1 82 ? -3.580 -0.748 10.458 1.00 97.94 82 LEU A CA 1
ATOM 617 C C . LEU A 1 82 ? -4.141 0.626 10.057 1.00 97.94 82 LEU A C 1
ATOM 619 O O . LEU A 1 82 ? -3.795 1.186 9.014 1.00 97.94 82 LEU A O 1
ATOM 623 N N . LEU A 1 83 ? -5.118 1.105 10.833 1.00 97.75 83 LEU A N 1
ATOM 624 C CA . LEU A 1 83 ? -5.916 2.290 10.496 1.00 97.75 83 LEU A CA 1
ATOM 625 C C . LEU A 1 83 ? -5.101 3.586 10.520 1.00 97.75 83 LEU A C 1
ATOM 627 O O . LEU A 1 83 ? -5.272 4.424 9.636 1.00 97.75 83 LEU A O 1
ATOM 631 N N . ASP A 1 84 ? -4.207 3.739 11.494 1.00 98.06 84 ASP A N 1
ATOM 632 C CA . ASP A 1 84 ? -3.409 4.956 11.645 1.00 98.06 84 ASP A CA 1
ATOM 633 C C . ASP A 1 84 ? -2.452 5.125 10.459 1.00 98.06 84 ASP A C 1
ATOM 635 O O . ASP A 1 84 ? -2.408 6.185 9.828 1.00 98.06 84 ASP A O 1
ATOM 639 N N . GLU A 1 85 ? -1.761 4.053 10.066 1.00 97.38 85 GLU A N 1
ATOM 640 C CA . GLU A 1 85 ? -0.907 4.052 8.880 1.00 97.38 85 GLU A CA 1
ATOM 641 C C . GLU A 1 85 ? -1.720 4.285 7.601 1.00 97.38 85 GLU A C 1
ATOM 643 O O . GLU A 1 85 ? -1.295 5.041 6.722 1.00 97.38 85 GLU A O 1
ATOM 648 N N . ALA A 1 86 ? -2.911 3.683 7.490 1.00 97.75 86 ALA A N 1
ATOM 649 C CA . ALA A 1 86 ? -3.789 3.890 6.341 1.00 97.75 86 ALA A CA 1
ATOM 650 C C . ALA A 1 86 ? -4.214 5.361 6.203 1.00 97.75 86 ALA A C 1
ATOM 652 O O . ALA A 1 86 ? -4.206 5.898 5.090 1.00 97.75 86 ALA A O 1
ATOM 653 N N . CYS A 1 87 ? -4.534 6.032 7.312 1.00 98.12 87 CYS A N 1
ATOM 654 C CA . CYS A 1 87 ? -4.862 7.457 7.339 1.00 98.12 87 CYS A CA 1
ATOM 655 C C . CYS A 1 87 ? -3.687 8.316 6.859 1.00 98.12 87 CYS A C 1
ATOM 657 O O . CYS A 1 87 ? -3.870 9.178 5.994 1.00 98.12 87 CYS A O 1
ATOM 659 N N . VAL A 1 88 ? -2.475 8.047 7.354 1.00 97.75 88 VAL A N 1
ATOM 660 C CA . VAL A 1 88 ? -1.262 8.771 6.940 1.00 97.75 88 VAL A CA 1
ATOM 661 C C . VAL A 1 88 ? -1.028 8.634 5.435 1.00 97.75 88 VAL A C 1
ATOM 663 O O . VAL A 1 88 ? -0.857 9.638 4.740 1.00 97.75 88 VAL A O 1
ATOM 666 N N . VAL A 1 89 ? -1.067 7.410 4.900 1.00 96.31 89 VAL A N 1
ATOM 667 C CA . VAL A 1 89 ? -0.840 7.179 3.463 1.00 96.31 89 VAL A CA 1
ATOM 668 C C . VAL A 1 89 ? -1.956 7.807 2.621 1.00 96.31 89 VAL A C 1
ATOM 670 O O . VAL A 1 89 ? -1.677 8.395 1.577 1.00 96.31 89 VAL A O 1
ATOM 673 N N . THR A 1 90 ? -3.209 7.759 3.079 1.00 97.31 90 THR A N 1
ATOM 674 C CA . THR A 1 90 ? -4.347 8.400 2.393 1.00 97.31 90 THR A CA 1
ATOM 675 C C . THR A 1 90 ? -4.162 9.913 2.281 1.00 97.31 90 THR A C 1
ATOM 677 O O . THR A 1 90 ? -4.425 10.497 1.224 1.00 97.31 90 THR A O 1
ATOM 680 N N . HIS A 1 91 ? -3.665 10.553 3.342 1.00 96.06 91 HIS A N 1
ATOM 681 C CA . HIS A 1 91 ? -3.370 11.982 3.325 1.00 96.06 91 HIS A CA 1
ATOM 682 C C . HIS A 1 91 ? -2.290 12.316 2.286 1.00 96.06 91 HIS A C 1
ATOM 684 O O . HIS A 1 91 ? -2.514 13.155 1.414 1.00 96.06 91 HIS A O 1
ATOM 690 N N . GLN A 1 92 ? -1.185 11.565 2.279 1.00 93.50 92 GLN A N 1
ATOM 691 C CA . GLN A 1 92 ? -0.094 11.738 1.310 1.00 93.50 92 GLN A CA 1
ATOM 692 C C . GLN A 1 92 ? -0.551 11.557 -0.145 1.00 93.50 92 GLN A C 1
ATOM 694 O O . GLN A 1 92 ? -0.102 12.275 -1.042 1.00 93.50 92 GLN A O 1
ATOM 699 N N . VAL A 1 93 ? -1.432 10.583 -0.402 1.00 93.38 93 VAL A N 1
ATOM 700 C CA . VAL A 1 93 ? -2.023 10.368 -1.733 1.00 93.38 93 VAL A CA 1
ATOM 701 C C . VAL A 1 93 ? -2.850 11.570 -2.156 1.00 93.38 93 VAL A C 1
ATOM 703 O O . VAL A 1 93 ? -2.724 12.017 -3.293 1.00 93.38 93 VAL A O 1
ATOM 706 N N . SER A 1 94 ? -3.671 12.099 -1.251 1.00 93.25 94 SER A N 1
ATOM 707 C CA . SER A 1 94 ? -4.551 13.235 -1.529 1.00 93.25 94 SER A CA 1
ATOM 708 C C . SER A 1 94 ? -3.750 14.490 -1.883 1.00 93.25 94 SER A C 1
ATOM 710 O O . SER A 1 94 ? -4.036 15.131 -2.894 1.00 93.25 94 SER A O 1
ATOM 712 N N . GLU A 1 95 ? -2.694 14.791 -1.122 1.00 91.31 95 GLU A N 1
ATOM 713 C CA . GLU A 1 95 ? -1.793 15.917 -1.404 1.00 91.31 95 GLU A CA 1
ATOM 714 C C . GLU A 1 95 ? -1.093 15.769 -2.762 1.00 91.31 95 GLU A C 1
ATOM 716 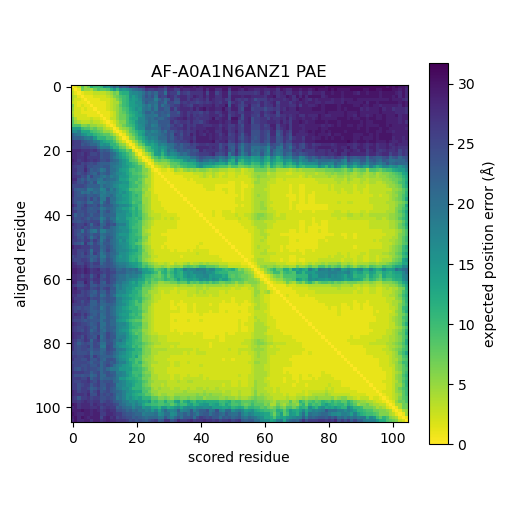O O . GLU A 1 95 ? -1.064 16.701 -3.568 1.00 91.31 95 GLU A O 1
ATOM 721 N N . ARG A 1 96 ? -0.568 14.576 -3.066 1.00 88.62 96 ARG A N 1
ATOM 722 C CA . ARG A 1 96 ? 0.101 14.306 -4.349 1.00 88.62 96 ARG A CA 1
ATOM 723 C C . ARG A 1 96 ? -0.857 14.332 -5.535 1.00 88.62 96 ARG A C 1
ATOM 725 O O . ARG A 1 96 ? -0.486 14.816 -6.603 1.00 88.62 96 ARG A O 1
ATOM 732 N N . ALA A 1 97 ? -2.069 13.809 -5.369 1.00 88.38 97 ALA A N 1
ATOM 733 C CA . ALA A 1 97 ? -3.085 13.794 -6.413 1.00 88.38 97 ALA A CA 1
ATOM 734 C C . ALA A 1 97 ? -3.574 15.211 -6.743 1.00 88.38 97 ALA A C 1
ATOM 736 O O . ALA A 1 97 ? -3.777 15.514 -7.917 1.00 88.38 97 ALA A O 1
ATOM 737 N N . ALA A 1 98 ? -3.690 16.092 -5.744 1.00 86.00 98 ALA A N 1
ATOM 738 C CA . ALA A 1 98 ? -4.046 17.497 -5.949 1.00 86.00 98 ALA A CA 1
ATOM 739 C C . ALA A 1 98 ? -3.024 18.255 -6.820 1.00 86.00 98 ALA A C 1
ATOM 741 O O . ALA A 1 98 ? -3.390 19.196 -7.520 1.00 86.00 98 ALA A O 1
ATOM 742 N N . GLY A 1 99 ? -1.758 17.822 -6.820 1.00 81.62 99 GLY A N 1
ATOM 743 C CA . GLY A 1 99 ? -0.698 18.374 -7.667 1.00 81.62 99 GLY A CA 1
ATOM 744 C C . GLY A 1 99 ? -0.663 17.839 -9.105 1.00 81.62 99 GLY A C 1
ATOM 745 O O . GLY A 1 99 ? 0.185 18.274 -9.887 1.00 81.62 99 GLY A O 1
ATOM 746 N N . LEU A 1 100 ? -1.533 16.891 -9.483 1.00 78.50 100 LEU A N 1
ATOM 747 C CA . LEU A 1 100 ? -1.549 16.350 -10.843 1.00 78.50 100 LEU A CA 1
ATOM 7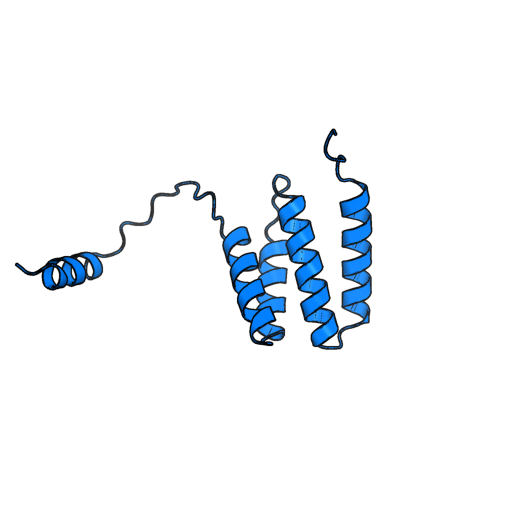48 C C . LEU A 1 100 ? -2.214 17.320 -11.836 1.00 78.50 100 LEU A C 1
ATOM 750 O O . LEU A 1 100 ? -3.326 17.788 -11.584 1.00 78.50 100 LEU A O 1
ATOM 754 N N . PRO A 1 101 ? -1.614 17.549 -13.021 1.00 72.94 101 PRO A N 1
ATOM 755 C CA . PRO A 1 101 ? -2.286 18.267 -14.095 1.00 72.94 101 PRO A CA 1
ATOM 756 C C . PRO A 1 101 ? -3.551 17.513 -14.512 1.00 72.94 101 PRO A C 1
ATOM 758 O O . PRO A 1 101 ? -3.494 16.315 -14.820 1.00 72.94 101 PRO A O 1
ATOM 761 N N . GLN A 1 102 ? -4.685 18.213 -14.548 1.00 69.25 102 GLN A N 1
ATOM 762 C CA . GLN A 1 102 ? -5.922 17.639 -15.068 1.00 69.25 102 GLN A CA 1
ATOM 763 C C . GLN A 1 102 ? -5.754 17.307 -16.561 1.00 69.25 102 GLN A C 1
ATOM 765 O O . GLN A 1 102 ? -5.085 18.058 -17.283 1.00 69.25 102 GLN A O 1
ATOM 770 N N . PRO A 1 103 ? -6.314 16.183 -17.043 1.00 62.03 103 PRO A N 1
ATOM 771 C CA . PRO A 1 103 ? -6.328 15.897 -18.471 1.00 62.03 103 PRO A CA 1
ATOM 772 C C . PRO A 1 103 ? -7.038 17.050 -19.188 1.00 62.03 103 PRO A C 1
ATOM 774 O O . PRO A 1 103 ? -8.144 17.426 -18.807 1.00 62.03 103 PRO A O 1
ATOM 777 N N . ARG A 1 104 ? -6.380 17.643 -20.192 1.00 56.19 104 ARG A N 1
ATOM 778 C CA . ARG A 1 104 ? -7.016 18.653 -21.043 1.00 56.19 104 ARG A CA 1
ATOM 779 C C . ARG A 1 104 ? -8.157 17.969 -21.797 1.00 56.19 104 ARG A C 1
ATOM 781 O O . ARG A 1 104 ? -7.894 17.014 -22.525 1.00 56.19 104 ARG A O 1
ATOM 788 N N . SER A 1 105 ? -9.382 18.420 -21.532 1.00 57.81 105 SER A N 1
ATOM 789 C CA . SER A 1 105 ? -10.614 18.049 -22.240 1.00 57.81 105 SER A CA 1
ATOM 790 C C . SER A 1 105 ? -10.562 18.452 -23.704 1.00 57.81 105 SER A C 1
ATOM 792 O O . SER A 1 105 ? -10.069 19.581 -23.944 1.00 57.81 105 SER A O 1
#